Protein AF-A0A965D5G9-F1 (afdb_monomer)

Solvent-accessible surface area (backbone atoms only — not comparable to full-atom values): 9784 Å² total; per-residue (Å²): 76,43,36,31,37,54,48,82,39,65,99,68,51,96,56,38,72,61,47,42,52,54,51,50,56,49,49,26,64,76,68,72,44,82,64,43,85,43,62,22,24,73,92,72,69,34,53,23,34,36,40,78,46,86,63,66,80,60,47,55,61,56,56,45,38,76,68,44,46,75,42,67,67,72,69,74,48,51,62,58,55,38,66,76,48,56,78,56,70,84,50,66,64,40,57,40,71,64,44,47,49,45,53,53,51,51,50,52,29,59,76,68,73,42,86,68,72,36,42,27,40,30,34,36,39,60,42,39,86,84,52,88,78,71,77,79,90,57,79,88,53,77,46,75,53,69,80,73,57,68,38,45,42,66,58,46,43,84,48,67,35,38,38,40,87,92,42,80,82

Mean predicted aligned error: 4.51 Å

Secondary structure (DSSP, 8-state):
-EEEEE-TTTTT-SSHHHHHHHHHHHHHHHHTS--EEEE--TTT--EEEEEE---GGGHHHHHHHHTTPPB-S-TTHHHHHHHHHGGGGGS-EEE-HHHHHHHHHHHHHHHTTS--S-EEEEEEEEE-TT---PPP--TTS-EEPPPPPGGGTTS-EEEEEEEETTEE-

pLDDT: mean 91.1, std 8.09, range [56.81, 98.0]

Structure (mmCIF, N/CA/C/O backbone):
data_AF-A0A965D5G9-F1
#
_entry.id   AF-A0A965D5G9-F1
#
loop_
_atom_site.group_PDB
_atom_site.id
_atom_site.type_symbol
_atom_site.label_atom_id
_atom_site.label_alt_id
_atom_site.label_comp_id
_atom_site.label_asym_id
_atom_site.label_entity_id
_atom_site.label_seq_id
_atom_site.pdbx_PDB_ins_code
_atom_site.Cartn_x
_atom_site.Cartn_y
_atom_site.Cartn_z
_atom_site.occupancy
_atom_site.B_iso_or_equiv
_atom_site.auth_seq_id
_atom_site.auth_comp_id
_atom_site.auth_asym_id
_atom_site.auth_atom_id
_atom_site.pdbx_PDB_model_num
ATOM 1 N N . MET A 1 1 ? 7.279 -2.728 4.344 1.00 92.12 1 MET A N 1
ATOM 2 C CA . MET A 1 1 ? 6.124 -2.690 3.422 1.00 92.12 1 MET A CA 1
ATOM 3 C C . MET A 1 1 ? 6.641 -2.574 2.008 1.00 92.12 1 MET A C 1
ATOM 5 O O . MET A 1 1 ? 7.693 -1.966 1.819 1.00 92.12 1 MET A O 1
ATOM 9 N N . ARG A 1 2 ? 5.911 -3.151 1.060 1.00 95.50 2 ARG A N 1
ATOM 10 C CA . ARG A 1 2 ? 6.293 -3.255 -0.347 1.00 95.50 2 ARG A CA 1
ATOM 11 C C . ARG A 1 2 ? 5.395 -2.378 -1.206 1.00 95.50 2 ARG A C 1
ATOM 13 O O . ARG A 1 2 ? 4.168 -2.423 -1.088 1.00 95.50 2 ARG A O 1
ATOM 20 N N . ILE A 1 3 ? 6.025 -1.589 -2.064 1.00 97.00 3 ILE A N 1
ATOM 21 C CA . ILE A 1 3 ? 5.368 -0.759 -3.070 1.00 97.00 3 ILE A CA 1
ATOM 22 C C . ILE A 1 3 ? 5.996 -1.114 -4.405 1.00 97.00 3 ILE A C 1
ATOM 24 O O . ILE A 1 3 ? 7.214 -1.107 -4.532 1.00 97.00 3 ILE A O 1
ATOM 28 N N . TYR A 1 4 ? 5.169 -1.391 -5.395 1.00 97.56 4 TYR A N 1
ATOM 29 C CA . TYR A 1 4 ? 5.590 -1.759 -6.734 1.00 97.56 4 TYR A CA 1
ATOM 30 C C . TYR A 1 4 ? 5.211 -0.610 -7.655 1.00 97.56 4 TYR A C 1
ATOM 32 O O . TYR A 1 4 ? 4.026 -0.350 -7.862 1.00 97.56 4 TYR A O 1
ATOM 40 N N . LEU A 1 5 ? 6.203 0.117 -8.160 1.00 97.56 5 LEU A N 1
ATOM 41 C CA . LEU A 1 5 ? 6.000 1.150 -9.169 1.00 97.56 5 LEU A CA 1
ATOM 42 C C . LEU A 1 5 ? 5.902 0.466 -10.529 1.00 97.56 5 LEU A C 1
ATOM 44 O O . LEU A 1 5 ? 6.830 -0.239 -10.913 1.00 97.56 5 LEU A O 1
ATOM 48 N N . ILE A 1 6 ? 4.789 0.638 -11.237 1.00 96.69 6 ILE A N 1
ATOM 49 C CA . ILE A 1 6 ? 4.602 0.018 -12.553 1.00 96.69 6 ILE A CA 1
ATOM 50 C C . ILE A 1 6 ? 5.597 0.625 -13.542 1.00 96.69 6 ILE A C 1
ATOM 52 O O . ILE A 1 6 ? 5.741 1.848 -13.600 1.00 96.69 6 ILE A O 1
ATOM 56 N N . ASP A 1 7 ? 6.265 -0.219 -14.328 1.00 96.25 7 ASP A N 1
ATOM 57 C CA . ASP A 1 7 ? 7.095 0.257 -15.427 1.00 96.25 7 ASP A CA 1
ATOM 58 C C . ASP A 1 7 ? 6.208 0.771 -16.563 1.00 96.25 7 ASP A C 1
ATOM 60 O O . ASP A 1 7 ? 5.689 0.025 -17.390 1.00 96.25 7 ASP A O 1
ATOM 64 N N . GLU A 1 8 ? 6.030 2.086 -16.609 1.00 93.62 8 GLU A N 1
ATOM 65 C CA . GLU A 1 8 ? 5.235 2.738 -17.646 1.00 93.62 8 GLU A CA 1
ATOM 66 C C . GLU A 1 8 ? 5.894 2.725 -19.028 1.00 93.62 8 GLU A C 1
ATOM 68 O O . GLU A 1 8 ? 5.288 3.217 -19.980 1.00 93.62 8 GLU A O 1
ATOM 73 N N . THR A 1 9 ? 7.130 2.242 -19.152 1.00 94.12 9 THR A N 1
ATOM 74 C CA . THR A 1 9 ? 7.825 2.138 -20.440 1.00 94.12 9 THR A CA 1
ATOM 75 C C . THR A 1 9 ? 7.609 0.796 -21.131 1.00 94.12 9 THR A C 1
ATOM 77 O O . THR A 1 9 ? 7.856 0.697 -22.333 1.00 94.12 9 THR A O 1
ATOM 80 N N . TYR A 1 10 ? 7.095 -0.196 -20.405 1.00 89.81 10 TYR A N 1
ATOM 81 C CA . TYR A 1 10 ? 6.793 -1.519 -20.936 1.00 89.81 10 TYR A CA 1
ATOM 82 C C . TYR A 1 10 ? 5.744 -1.461 -22.059 1.00 89.81 10 TYR A C 1
ATOM 84 O O . TYR A 1 10 ? 4.764 -0.720 -21.939 1.00 89.81 10 TYR A O 1
ATOM 92 N N . ASP A 1 11 ? 5.964 -2.203 -23.151 1.00 88.12 11 ASP A N 1
ATOM 93 C CA . ASP A 1 11 ? 5.134 -2.214 -24.369 1.00 88.12 11 ASP A CA 1
ATOM 94 C C . ASP A 1 11 ? 4.981 -0.837 -25.066 1.00 88.12 11 ASP A C 1
ATOM 96 O O . ASP A 1 11 ? 4.056 -0.621 -25.858 1.00 88.12 11 ASP A O 1
ATOM 100 N N . ARG A 1 12 ? 5.858 0.145 -24.783 1.00 88.62 12 ARG A N 1
ATOM 101 C CA . ARG A 1 12 ? 5.757 1.510 -25.355 1.00 88.62 12 ARG A CA 1
ATOM 102 C C . ARG A 1 12 ? 6.906 1.938 -26.263 1.00 88.62 12 ARG A C 1
ATOM 104 O O . ARG A 1 12 ? 6.757 2.950 -26.952 1.00 88.62 12 ARG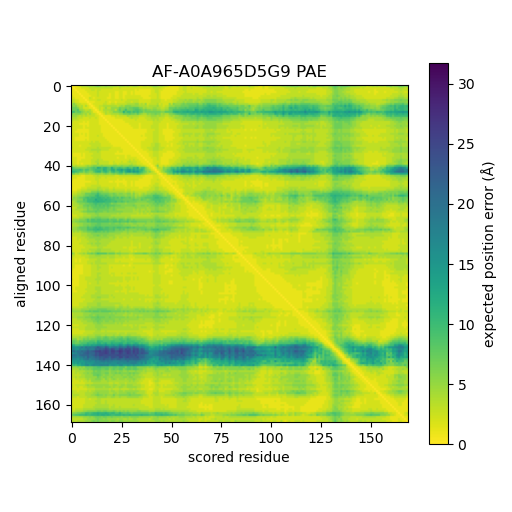 A O 1
ATOM 111 N N . TYR A 1 13 ? 8.038 1.240 -26.256 1.00 87.19 13 TYR A N 1
ATOM 112 C CA . TYR A 1 13 ? 9.259 1.672 -26.945 1.00 87.19 13 TYR A CA 1
ATOM 113 C C . TYR A 1 13 ? 9.924 0.520 -27.700 1.00 87.19 13 TYR A C 1
ATOM 115 O O . TYR A 1 13 ? 9.880 -0.613 -27.247 1.00 87.19 13 TYR A O 1
ATOM 123 N N . ASP A 1 14 ? 10.607 0.824 -28.808 1.00 84.62 14 ASP A N 1
ATOM 124 C CA . ASP A 1 14 ? 11.326 -0.191 -29.598 1.00 84.62 14 ASP A CA 1
ATOM 125 C C . ASP A 1 14 ? 12.509 -0.820 -28.829 1.00 84.62 14 ASP A C 1
ATOM 127 O O . ASP A 1 14 ? 12.809 -1.998 -29.009 1.00 84.62 14 ASP A O 1
ATOM 131 N N . ASP A 1 15 ? 13.182 -0.041 -27.968 1.00 90.62 15 ASP A N 1
ATOM 132 C CA . ASP A 1 15 ? 14.196 -0.527 -27.017 1.00 90.62 15 ASP A CA 1
ATOM 133 C C . ASP A 1 15 ? 13.661 -0.412 -25.583 1.00 90.62 15 ASP A C 1
ATOM 135 O O . ASP A 1 15 ? 13.950 0.533 -24.840 1.00 90.62 15 ASP A O 1
ATOM 139 N N . GLU A 1 16 ? 12.827 -1.381 -25.212 1.00 88.31 16 GLU A N 1
ATOM 140 C CA . GLU A 1 16 ? 12.197 -1.457 -23.892 1.00 88.31 16 GLU A CA 1
ATOM 141 C C . GLU A 1 16 ? 13.226 -1.560 -22.765 1.00 88.31 16 GLU A C 1
ATOM 143 O O . GLU A 1 16 ? 13.075 -0.928 -21.722 1.00 88.31 16 GLU A O 1
ATOM 148 N N . ALA A 1 17 ? 14.313 -2.305 -22.977 1.00 90.81 17 ALA A N 1
ATOM 149 C CA . ALA A 1 17 ? 15.332 -2.519 -21.957 1.00 90.81 17 ALA A CA 1
ATOM 150 C C . ALA A 1 17 ? 16.095 -1.226 -21.632 1.00 90.81 17 ALA A C 1
ATOM 152 O O . ALA A 1 17 ? 16.410 -0.945 -20.472 1.00 90.81 17 ALA A O 1
ATOM 153 N N . GLU A 1 18 ? 16.429 -0.413 -22.637 1.00 94.44 18 GLU A N 1
ATOM 154 C CA . GLU A 1 18 ? 17.022 0.898 -22.394 1.00 94.44 18 GLU A CA 1
ATOM 155 C C . GLU A 1 18 ? 16.021 1.882 -21.774 1.00 94.44 18 GLU A C 1
ATOM 157 O O . GLU A 1 18 ? 16.380 2.584 -20.821 1.00 94.44 18 GLU A O 1
ATOM 162 N N . ALA A 1 19 ? 14.779 1.919 -22.265 1.00 95.31 19 ALA A N 1
ATOM 163 C CA . ALA A 1 19 ? 13.737 2.793 -21.727 1.00 95.31 19 ALA A CA 1
ATOM 164 C C . ALA A 1 19 ? 13.446 2.493 -20.245 1.00 95.31 19 ALA A C 1
ATOM 166 O O . ALA A 1 19 ? 13.481 3.412 -19.420 1.00 95.31 19 ALA A O 1
ATOM 167 N N . SER A 1 20 ? 13.280 1.213 -19.906 1.00 95.88 20 SER A N 1
ATOM 168 C CA . SER A 1 20 ? 13.044 0.713 -18.550 1.00 95.88 20 SER A CA 1
ATOM 169 C C . SER A 1 20 ? 14.185 1.083 -17.602 1.00 95.88 20 SER A C 1
ATOM 171 O O . SER A 1 20 ? 13.958 1.698 -16.557 1.00 95.88 20 SER A O 1
ATOM 173 N N . ARG A 1 21 ? 15.448 0.854 -18.003 1.00 96.75 21 ARG A N 1
ATOM 174 C CA . ARG A 1 21 ? 16.623 1.249 -17.199 1.00 96.75 21 ARG A CA 1
ATOM 175 C C . ARG A 1 21 ? 16.670 2.750 -16.930 1.00 96.75 21 ARG A C 1
ATOM 177 O O . ARG A 1 21 ? 16.914 3.161 -15.798 1.00 96.75 21 ARG A O 1
ATOM 184 N N . ARG A 1 22 ? 16.422 3.584 -17.947 1.00 96.75 22 ARG A N 1
ATOM 185 C CA . ARG A 1 22 ? 16.400 5.049 -17.782 1.00 96.75 22 ARG A CA 1
ATOM 186 C C . ARG A 1 22 ? 15.263 5.490 -16.860 1.00 96.75 22 ARG A C 1
ATOM 188 O O . ARG A 1 22 ? 15.460 6.388 -16.040 1.00 96.75 22 ARG A O 1
ATOM 195 N N . TYR A 1 23 ? 14.093 4.867 -16.982 1.00 97.25 23 TYR A N 1
ATOM 196 C CA . TYR A 1 23 ? 12.941 5.139 -16.127 1.00 97.25 23 TYR A CA 1
ATOM 197 C C . TYR A 1 23 ? 13.228 4.765 -14.670 1.00 97.25 23 TYR A C 1
ATOM 199 O O . TYR A 1 23 ? 13.059 5.612 -13.791 1.00 97.25 23 TYR A O 1
ATOM 207 N N . LYS A 1 24 ? 13.769 3.567 -14.424 1.00 97.75 24 LYS A N 1
ATOM 208 C CA . LYS A 1 24 ? 14.225 3.116 -13.106 1.00 97.75 24 LYS A CA 1
ATOM 209 C C . LYS A 1 24 ? 15.237 4.079 -12.492 1.00 97.75 24 LYS A C 1
ATOM 211 O O . LYS A 1 24 ? 14.995 4.580 -11.400 1.00 97.75 24 LYS A O 1
ATOM 216 N N . SER A 1 25 ? 16.313 4.422 -13.206 1.00 97.75 25 SER A N 1
ATOM 217 C CA . SER A 1 25 ? 17.339 5.339 -12.686 1.00 97.75 25 SER A CA 1
ATOM 218 C C . SER A 1 25 ? 16.778 6.720 -12.338 1.00 97.75 25 SER A C 1
ATOM 220 O O . SER A 1 25 ? 17.210 7.340 -11.367 1.00 97.75 25 SER A O 1
ATOM 222 N N . ARG A 1 26 ? 15.789 7.212 -13.097 1.00 97.56 26 ARG A N 1
ATOM 223 C CA . ARG A 1 26 ? 15.076 8.446 -12.749 1.00 97.56 26 ARG A CA 1
ATOM 224 C C . ARG A 1 26 ? 14.266 8.281 -11.461 1.00 97.56 26 ARG A C 1
ATOM 226 O O . ARG A 1 26 ? 14.335 9.160 -10.607 1.00 97.56 26 ARG A O 1
ATOM 233 N N . LEU A 1 27 ? 13.513 7.188 -11.316 1.00 97.25 27 LEU A N 1
ATOM 234 C CA . LEU A 1 27 ? 12.746 6.910 -10.097 1.00 97.25 27 LEU A CA 1
ATOM 235 C C . LEU A 1 27 ? 13.656 6.791 -8.870 1.00 97.25 27 LEU A C 1
ATOM 237 O O . LEU A 1 27 ? 13.361 7.398 -7.846 1.00 97.25 27 LEU A O 1
ATOM 241 N N . GLU A 1 28 ? 14.774 6.074 -8.982 1.00 97.75 28 GLU A N 1
ATOM 242 C CA . GLU A 1 28 ? 15.762 5.919 -7.907 1.00 97.75 28 GLU A CA 1
ATOM 243 C C . GLU A 1 28 ? 16.342 7.271 -7.475 1.00 97.75 28 GLU A C 1
ATOM 245 O O . GLU A 1 28 ? 16.434 7.560 -6.280 1.00 97.75 28 GLU A O 1
ATOM 250 N N . ALA A 1 29 ? 16.660 8.143 -8.439 1.00 96.94 29 ALA A N 1
ATOM 251 C CA . ALA A 1 29 ? 17.118 9.501 -8.159 1.00 96.94 29 ALA A CA 1
ATOM 252 C C . ALA A 1 29 ? 16.032 10.358 -7.478 1.00 96.94 29 ALA A C 1
ATOM 254 O O . ALA A 1 29 ? 16.317 11.051 -6.502 1.00 96.94 29 ALA A O 1
ATOM 255 N N . GLU A 1 30 ? 14.783 10.303 -7.954 1.00 95.94 30 GLU A N 1
ATOM 256 C CA . GLU A 1 30 ? 13.662 11.065 -7.383 1.00 95.94 30 GLU A CA 1
ATOM 257 C C . GLU A 1 30 ? 13.259 10.589 -5.980 1.00 95.94 30 GLU A C 1
ATOM 259 O O . GLU A 1 30 ? 12.869 11.402 -5.139 1.00 95.94 30 GLU A O 1
ATOM 264 N N . LEU A 1 31 ? 13.332 9.283 -5.726 1.00 94.69 31 LEU A N 1
ATOM 265 C CA . LEU A 1 31 ? 12.943 8.656 -4.461 1.00 94.69 31 LEU A CA 1
ATOM 266 C C . LEU A 1 31 ? 14.115 8.510 -3.486 1.00 94.69 31 LEU A C 1
ATOM 268 O O . LEU A 1 31 ? 13.892 8.207 -2.316 1.00 94.69 31 LEU A O 1
ATOM 272 N N . SER A 1 32 ? 15.343 8.770 -3.949 1.00 94.94 32 SER A N 1
ATOM 273 C CA . SER A 1 32 ? 16.577 8.622 -3.171 1.00 94.94 32 SER A CA 1
ATOM 274 C C . SER A 1 32 ? 16.723 7.221 -2.565 1.00 94.94 32 SER A C 1
ATOM 276 O O . SER A 1 32 ? 17.087 7.074 -1.398 1.00 94.94 32 SER A O 1
ATOM 278 N N . MET A 1 33 ? 16.404 6.192 -3.351 1.00 95.44 33 MET A N 1
ATOM 279 C CA . MET A 1 33 ? 16.489 4.790 -2.943 1.00 95.44 33 MET A CA 1
ATOM 280 C C . MET A 1 33 ? 16.753 3.882 -4.140 1.00 95.44 33 MET A C 1
ATOM 282 O O . MET A 1 33 ? 16.370 4.215 -5.256 1.00 95.44 33 MET A O 1
ATOM 286 N N . GLU A 1 34 ? 17.363 2.728 -3.890 1.00 96.81 34 GLU A N 1
ATOM 287 C CA . GLU A 1 34 ? 17.500 1.667 -4.889 1.00 96.81 34 GLU A CA 1
ATOM 288 C C . GLU A 1 34 ? 16.172 0.929 -5.066 1.00 96.81 34 GLU A C 1
ATOM 290 O O . GLU A 1 34 ? 15.427 0.724 -4.098 1.00 96.81 34 GLU A O 1
ATOM 295 N N . LEU A 1 35 ? 15.885 0.528 -6.304 1.00 97.75 35 LEU A N 1
ATOM 296 C CA . LEU A 1 35 ? 14.685 -0.218 -6.648 1.00 97.75 35 LEU A CA 1
ATOM 297 C C . LEU A 1 35 ? 15.041 -1.582 -7.234 1.00 97.75 35 LEU A C 1
ATOM 299 O O . LEU A 1 35 ? 15.968 -1.732 -8.033 1.00 97.75 35 LEU A O 1
ATOM 303 N N . GLU A 1 36 ? 14.258 -2.591 -6.876 1.00 97.88 36 GLU A N 1
ATOM 304 C CA . GLU A 1 36 ? 14.462 -3.948 -7.371 1.00 97.88 36 GLU A CA 1
ATOM 305 C C . GLU A 1 36 ? 13.502 -4.258 -8.519 1.00 97.88 36 GLU A C 1
ATOM 307 O O . GLU A 1 36 ? 12.311 -3.982 -8.427 1.00 97.88 36 GLU A O 1
ATOM 312 N N . GLU A 1 37 ? 13.995 -4.832 -9.612 1.00 96.75 37 GLU A N 1
ATOM 313 C CA . GLU A 1 37 ? 13.125 -5.244 -10.716 1.00 96.75 37 GLU A CA 1
ATOM 314 C C . GLU A 1 37 ? 12.263 -6.440 -10.300 1.00 96.75 37 GLU A C 1
ATOM 316 O O . GLU A 1 37 ? 12.739 -7.411 -9.697 1.00 96.75 37 GLU A O 1
ATOM 321 N N . ARG A 1 38 ? 10.969 -6.342 -10.601 1.00 96.31 38 ARG A N 1
ATOM 322 C CA . ARG A 1 38 ? 9.944 -7.324 -10.261 1.00 96.31 38 ARG A CA 1
ATOM 323 C C . ARG A 1 38 ? 8.914 -7.457 -11.360 1.00 96.31 38 ARG A C 1
ATOM 325 O O . ARG A 1 38 ? 8.669 -6.525 -12.118 1.00 96.31 38 ARG A O 1
ATOM 332 N N . ASN A 1 39 ? 8.258 -8.606 -11.389 1.00 94.44 39 ASN A N 1
ATOM 333 C CA . ASN A 1 39 ? 7.086 -8.838 -12.213 1.00 94.44 39 ASN A CA 1
ATOM 334 C C . ASN A 1 39 ? 5.927 -9.221 -11.296 1.00 94.44 39 ASN A C 1
ATOM 336 O O . ASN A 1 39 ? 6.028 -10.186 -10.543 1.00 94.44 39 ASN A O 1
ATOM 340 N N . ILE A 1 40 ? 4.855 -8.435 -11.345 1.00 93.94 40 ILE A N 1
ATOM 341 C CA . ILE A 1 40 ? 3.667 -8.622 -10.506 1.00 93.94 40 ILE A CA 1
ATOM 342 C C . ILE A 1 40 ? 2.426 -9.003 -11.323 1.00 93.94 40 ILE A C 1
ATOM 344 O O . ILE A 1 40 ? 1.302 -8.824 -10.860 1.00 93.94 40 ILE A O 1
ATOM 348 N N . GLY A 1 41 ? 2.607 -9.436 -12.572 1.00 90.69 41 GLY A N 1
ATOM 349 C CA . GLY A 1 41 ? 1.521 -9.770 -13.487 1.00 90.69 41 GLY A CA 1
ATOM 350 C C . GLY A 1 41 ? 1.496 -11.252 -13.823 1.00 90.69 41 GLY A C 1
ATOM 351 O O . GLY A 1 41 ? 2.163 -11.682 -14.761 1.00 90.69 41 GLY A O 1
ATOM 352 N N . ALA A 1 42 ? 0.673 -12.024 -13.115 1.00 79.75 42 ALA A N 1
ATOM 353 C CA . ALA A 1 42 ? 0.466 -13.438 -13.392 1.00 79.75 42 ALA A CA 1
ATOM 354 C C . ALA A 1 42 ? -0.102 -13.626 -14.811 1.00 79.75 42 ALA A C 1
ATOM 356 O O . ALA A 1 42 ? -1.258 -13.312 -15.096 1.00 79.75 42 ALA A O 1
ATOM 357 N N . GLY A 1 43 ? 0.733 -14.135 -15.717 1.00 75.25 43 GLY A N 1
ATOM 358 C CA . GLY A 1 43 ? 0.352 -14.541 -17.071 1.00 75.25 43 GLY A CA 1
ATOM 359 C C . GLY A 1 43 ? 0.311 -13.442 -18.138 1.00 75.25 43 GLY A C 1
ATOM 360 O O . GLY A 1 43 ? 0.235 -13.791 -19.313 1.00 75.25 43 GLY A O 1
ATOM 361 N N . ALA A 1 44 ? 0.375 -12.159 -17.773 1.00 78.25 44 ALA A N 1
ATOM 362 C CA . ALA A 1 44 ? 0.394 -11.047 -18.734 1.00 78.25 44 ALA A CA 1
ATOM 363 C C . ALA A 1 44 ? 1.662 -10.184 -18.672 1.00 78.25 44 ALA A C 1
ATOM 365 O O . ALA A 1 44 ? 1.725 -9.225 -19.425 1.00 78.25 44 ALA A O 1
ATOM 366 N N . ASP A 1 45 ? 2.619 -10.534 -17.802 1.00 87.44 45 ASP A N 1
ATOM 367 C CA . ASP A 1 45 ? 3.798 -9.745 -17.435 1.00 87.44 45 ASP A CA 1
ATOM 368 C C . ASP A 1 45 ? 3.460 -8.293 -17.067 1.00 87.44 45 ASP A C 1
ATOM 370 O O . ASP A 1 45 ? 3.018 -7.473 -17.864 1.00 87.44 45 ASP A O 1
ATOM 374 N N . LEU A 1 46 ? 3.697 -7.935 -15.808 1.00 92.06 46 LEU A N 1
ATOM 375 C CA . LEU A 1 46 ? 3.604 -6.547 -15.371 1.00 92.06 46 LEU A CA 1
ATOM 376 C C . LEU A 1 46 ? 4.925 -6.149 -14.719 1.00 92.06 46 LEU A C 1
ATOM 378 O O . LEU A 1 46 ? 5.058 -6.251 -13.491 1.00 92.06 46 LEU A O 1
ATOM 382 N N . PRO A 1 47 ? 5.918 -5.733 -15.532 1.00 94.94 47 PRO A N 1
ATOM 383 C CA . PRO A 1 47 ? 7.187 -5.244 -15.028 1.00 94.94 47 PRO A CA 1
ATOM 384 C C . PRO A 1 47 ? 6.981 -4.060 -14.090 1.00 94.94 47 PRO A C 1
ATOM 386 O O . PRO A 1 47 ? 6.150 -3.172 -14.301 1.00 94.94 47 PRO A O 1
ATOM 389 N N . SER A 1 48 ? 7.727 -4.081 -12.999 1.00 97.12 48 SER A N 1
ATOM 390 C CA . SER A 1 48 ? 7.601 -3.130 -11.911 1.00 97.12 48 SER A CA 1
ATOM 391 C C . SER A 1 48 ? 8.917 -2.990 -11.158 1.00 97.12 48 SER A C 1
ATOM 393 O O . SER A 1 48 ? 9.813 -3.832 -11.241 1.00 97.12 48 SER A O 1
ATOM 395 N N . PHE A 1 49 ? 9.014 -1.916 -10.389 1.00 98.00 49 PHE A N 1
ATOM 396 C CA . PHE A 1 49 ? 10.148 -1.615 -9.536 1.00 98.00 49 PHE A CA 1
ATOM 397 C C . PHE A 1 49 ? 9.696 -1.643 -8.080 1.00 98.00 49 PHE A C 1
ATOM 399 O O . PHE A 1 49 ? 8.860 -0.842 -7.659 1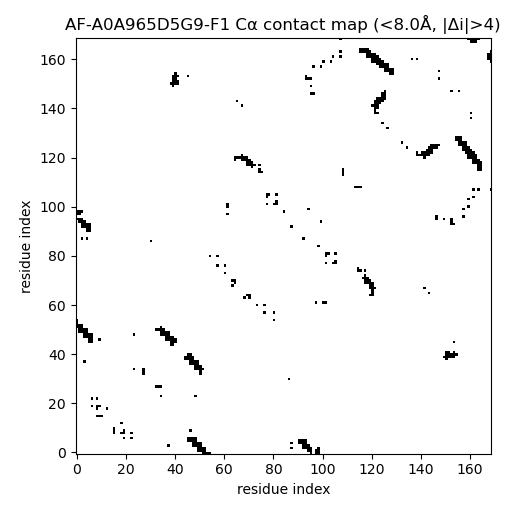.00 98.00 49 PHE A O 1
ATOM 406 N N . LEU A 1 50 ? 10.230 -2.583 -7.310 1.00 97.94 50 LEU A N 1
ATOM 407 C CA . LEU A 1 50 ? 9.948 -2.745 -5.896 1.00 97.94 50 LEU A CA 1
ATOM 408 C C . LEU A 1 50 ? 10.734 -1.720 -5.075 1.00 97.94 50 LEU A C 1
ATOM 410 O O . LEU A 1 50 ? 11.964 -1.725 -5.044 1.00 97.94 50 LEU A O 1
ATOM 414 N N . ALA A 1 51 ? 9.989 -0.897 -4.346 1.00 97.31 51 ALA A N 1
ATOM 415 C CA . ALA A 1 51 ? 10.461 -0.083 -3.244 1.00 97.31 51 ALA A CA 1
ATOM 416 C C . ALA A 1 51 ? 10.115 -0.763 -1.911 1.00 97.31 51 ALA A C 1
ATOM 418 O O . ALA A 1 51 ? 8.947 -0.862 -1.517 1.00 97.31 51 ALA A O 1
ATOM 419 N N . GLN A 1 52 ? 11.146 -1.202 -1.188 1.00 95.56 52 GLN A N 1
ATOM 420 C CA . GLN A 1 52 ? 11.012 -1.758 0.155 1.00 95.56 52 GLN A CA 1
ATOM 421 C C . GLN A 1 52 ? 11.172 -0.646 1.197 1.00 95.56 52 GLN A C 1
ATOM 423 O O . GLN A 1 52 ? 12.258 -0.098 1.373 1.00 95.56 52 GLN A O 1
ATOM 428 N N . ILE A 1 53 ? 10.100 -0.331 1.928 1.00 92.19 53 ILE A N 1
ATOM 429 C CA . ILE A 1 53 ? 10.140 0.675 2.999 1.00 92.19 53 ILE A CA 1
ATOM 430 C C . ILE A 1 53 ? 10.175 -0.003 4.363 1.00 92.19 53 ILE A C 1
ATOM 432 O O . ILE A 1 53 ? 9.236 -0.716 4.746 1.00 92.19 53 ILE A O 1
ATOM 436 N N . ASP A 1 54 ? 11.228 0.290 5.123 1.00 89.31 54 ASP A N 1
ATOM 437 C CA . ASP A 1 54 ? 11.318 -0.062 6.534 1.00 89.31 54 ASP A CA 1
ATOM 438 C C . ASP A 1 54 ? 10.535 0.942 7.400 1.00 89.31 54 ASP A C 1
ATOM 440 O O . ASP A 1 54 ? 10.819 2.146 7.474 1.00 89.31 54 ASP A O 1
ATOM 444 N N . VAL A 1 55 ? 9.498 0.430 8.056 1.00 84.06 55 VAL A N 1
ATOM 445 C CA . VAL A 1 55 ? 8.653 1.189 8.987 1.00 84.06 55 VAL A CA 1
ATOM 446 C C . VAL A 1 55 ? 9.054 0.956 10.448 1.00 84.06 55 VAL A C 1
ATOM 448 O O . VAL A 1 55 ? 8.500 1.600 11.341 1.00 84.06 55 VAL A O 1
ATOM 451 N N . GLY A 1 56 ? 10.050 0.100 10.698 1.00 86.25 56 GLY A N 1
ATOM 452 C CA . GLY A 1 56 ? 10.600 -0.190 12.013 1.00 86.25 56 GLY A CA 1
ATOM 453 C C . GLY A 1 56 ? 9.536 -0.677 13.007 1.00 86.25 56 GLY A C 1
ATOM 454 O O . GLY A 1 56 ? 8.605 -1.392 12.627 1.00 86.25 56 GLY A O 1
ATOM 455 N N . PRO A 1 57 ? 9.613 -0.252 14.283 1.00 82.75 57 PRO A N 1
ATOM 456 C CA . PRO A 1 57 ? 8.659 -0.649 15.322 1.00 82.75 57 PRO A CA 1
ATOM 457 C C . PRO A 1 57 ? 7.202 -0.268 15.031 1.00 82.75 57 PRO A C 1
ATOM 459 O O . PRO A 1 57 ? 6.289 -0.862 15.601 1.00 82.75 57 PRO A O 1
ATOM 462 N N . LEU A 1 58 ? 6.962 0.698 14.135 1.00 81.69 58 LEU A N 1
ATOM 463 C CA . LEU A 1 58 ? 5.608 1.130 13.779 1.00 81.69 58 LEU A CA 1
ATOM 464 C C . LEU A 1 58 ? 4.811 0.029 13.058 1.00 81.69 58 LEU A C 1
ATOM 466 O O . LEU A 1 58 ? 3.584 0.093 13.038 1.00 81.69 58 LEU A O 1
ATOM 470 N N . LEU A 1 59 ? 5.479 -1.012 12.536 1.00 82.25 59 LEU A N 1
ATOM 471 C CA . LEU A 1 59 ? 4.810 -2.181 11.957 1.00 82.25 59 LEU A CA 1
ATOM 472 C C . LEU A 1 59 ? 3.897 -2.890 12.965 1.00 82.25 59 LEU A C 1
ATOM 474 O O . LEU A 1 59 ? 2.878 -3.447 12.569 1.00 82.25 59 LEU A O 1
ATOM 478 N N . ALA A 1 60 ? 4.221 -2.835 14.262 1.00 85.69 60 ALA A N 1
ATOM 479 C CA . ALA A 1 60 ? 3.428 -3.480 15.304 1.00 85.69 60 ALA A CA 1
ATOM 480 C C . ALA A 1 60 ? 1.970 -2.991 15.315 1.00 85.69 60 ALA A C 1
ATOM 482 O O . ALA A 1 60 ? 1.060 -3.789 15.524 1.00 85.69 60 ALA A O 1
ATOM 483 N N . VAL A 1 61 ? 1.736 -1.705 15.025 1.00 86.00 61 VAL A N 1
ATOM 484 C CA . VAL A 1 61 ? 0.381 -1.136 14.955 1.00 86.00 61 VAL A CA 1
ATOM 485 C C . VAL A 1 61 ? -0.399 -1.725 13.774 1.00 86.00 61 VAL A C 1
ATOM 487 O O . VAL A 1 61 ? -1.590 -2.004 13.900 1.00 86.00 61 VAL A O 1
ATOM 490 N N . VAL A 1 62 ? 0.277 -2.001 12.654 1.00 88.50 62 VAL A N 1
ATOM 491 C CA . VAL A 1 62 ? -0.334 -2.675 11.500 1.00 88.50 62 VAL A CA 1
ATOM 492 C C . VAL A 1 62 ? -0.639 -4.138 11.817 1.00 88.50 62 VAL A C 1
ATOM 494 O O . VAL A 1 62 ? -1.714 -4.624 11.485 1.00 88.50 62 VAL A O 1
ATOM 497 N N . THR A 1 63 ? 0.253 -4.838 12.520 1.00 88.44 63 THR A N 1
ATOM 498 C CA . THR A 1 63 ? -0.018 -6.211 12.967 1.00 88.44 63 THR A CA 1
ATOM 499 C C . THR A 1 63 ? -1.247 -6.271 13.875 1.00 88.44 63 THR A C 1
ATOM 501 O O . THR A 1 63 ? -2.116 -7.110 13.657 1.00 88.44 63 THR A O 1
ATOM 504 N N . LEU A 1 64 ? -1.364 -5.357 14.847 1.00 90.69 64 LEU A N 1
ATOM 505 C CA . LEU A 1 64 ? -2.539 -5.262 15.726 1.00 90.69 64 LEU A CA 1
ATOM 506 C C . LEU A 1 64 ? -3.830 -4.990 14.943 1.00 90.69 64 LEU A C 1
ATOM 508 O O . LEU A 1 64 ? -4.878 -5.538 15.277 1.00 90.69 64 LEU A O 1
ATOM 512 N N . PHE A 1 65 ? -3.756 -4.192 13.876 1.00 93.44 65 PHE A N 1
ATOM 513 C CA . PHE A 1 65 ? -4.902 -3.908 13.014 1.00 93.44 65 PHE A CA 1
ATOM 514 C C . PHE A 1 65 ? -5.473 -5.183 12.388 1.00 93.44 65 PHE A C 1
ATOM 516 O O . PHE A 1 65 ? -6.682 -5.398 12.428 1.00 93.44 65 PHE A O 1
ATOM 523 N N . PHE A 1 66 ? -4.612 -6.087 11.914 1.00 94.12 66 PHE A N 1
ATOM 524 C CA . PHE A 1 66 ? -5.036 -7.372 11.352 1.00 94.12 66 PHE A CA 1
ATOM 525 C C . PHE A 1 66 ? -5.496 -8.410 12.386 1.00 94.12 66 PHE A C 1
ATOM 527 O O . PHE A 1 66 ? -6.031 -9.443 11.995 1.00 94.12 66 PHE A O 1
ATOM 534 N N . LEU A 1 67 ? -5.371 -8.143 13.690 1.00 92.88 67 LEU A N 1
ATOM 535 C CA . LEU A 1 67 ? -5.983 -8.977 14.734 1.00 92.88 67 LEU A CA 1
ATOM 536 C C . LEU A 1 67 ? -7.462 -8.641 14.981 1.00 92.88 67 LEU A C 1
ATOM 538 O O . LEU A 1 67 ? -8.116 -9.326 15.763 1.00 92.88 67 LEU A O 1
ATOM 542 N N . GLY A 1 68 ? -7.989 -7.572 14.370 1.00 89.81 68 GLY A N 1
ATOM 543 C CA . GLY A 1 68 ? -9.373 -7.127 14.576 1.00 89.81 68 GLY A CA 1
ATOM 544 C C . GLY A 1 68 ? -9.650 -6.527 15.951 1.00 89.81 68 GLY A C 1
ATOM 545 O O . GLY A 1 68 ? -10.800 -6.247 16.293 1.00 89.81 68 GLY A O 1
ATOM 546 N N . THR A 1 69 ? -8.610 -6.326 16.760 1.00 89.75 69 THR A N 1
ATOM 547 C CA . THR A 1 69 ? -8.724 -5.677 18.064 1.00 89.75 69 THR A CA 1
ATOM 548 C C . THR A 1 69 ? -8.901 -4.170 17.887 1.00 89.75 69 THR A C 1
ATOM 550 O O . THR A 1 69 ? -8.218 -3.589 17.039 1.00 89.75 69 THR A O 1
ATOM 553 N N . PRO A 1 70 ? -9.751 -3.506 18.691 1.00 92.19 70 PRO A N 1
ATOM 554 C CA . PRO A 1 70 ? -9.827 -2.052 18.687 1.00 92.19 70 PRO A CA 1
ATOM 555 C C . PRO A 1 70 ? -8.477 -1.412 18.995 1.00 92.19 70 PRO A C 1
ATOM 557 O O . PRO A 1 70 ? -7.895 -1.644 20.052 1.00 92.19 70 PRO A O 1
ATOM 560 N N . ILE A 1 71 ? -8.004 -0.577 18.074 1.00 93.62 71 ILE A N 1
ATOM 561 C CA . ILE A 1 71 ? -6.836 0.275 18.266 1.00 93.62 71 ILE A CA 1
ATOM 562 C C . ILE A 1 71 ? -7.345 1.614 18.774 1.00 93.62 71 ILE A C 1
ATOM 564 O O . ILE A 1 71 ? -8.099 2.291 18.083 1.00 93.62 71 ILE A O 1
ATOM 568 N N . ASN A 1 72 ? -6.957 1.982 19.986 1.00 93.19 72 ASN A N 1
ATOM 569 C CA . ASN A 1 72 ? -7.297 3.245 20.649 1.00 93.19 72 ASN A CA 1
ATOM 570 C C . ASN A 1 72 ? -6.049 4.033 21.093 1.00 93.19 72 ASN A C 1
ATOM 572 O O . ASN A 1 72 ? -6.159 5.158 21.572 1.00 93.19 72 ASN A O 1
ATOM 576 N N . GLU A 1 73 ? -4.863 3.461 20.897 1.00 90.19 73 GLU A N 1
ATOM 577 C CA . GLU A 1 73 ? -3.569 4.057 21.214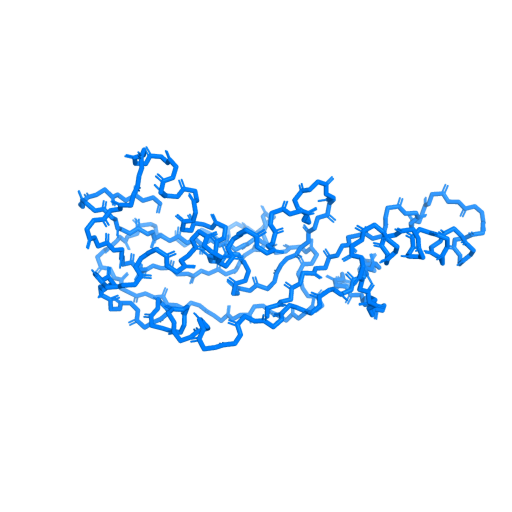 1.00 90.19 73 GLU A CA 1
ATOM 578 C C . GLU A 1 73 ? -2.704 4.150 19.954 1.00 90.19 73 GLU A C 1
ATOM 580 O O . GLU A 1 73 ? -2.879 3.386 19.004 1.00 90.19 73 GLU A O 1
ATOM 585 N N . ASN A 1 74 ? -1.745 5.081 19.950 1.00 90.56 74 ASN A N 1
ATOM 586 C CA . ASN A 1 74 ? -0.778 5.270 18.861 1.00 90.56 74 ASN A CA 1
ATOM 587 C C . ASN A 1 74 ? -1.419 5.494 17.476 1.00 90.56 74 ASN A C 1
ATOM 589 O O . ASN A 1 74 ? -0.810 5.194 16.449 1.00 90.56 74 ASN A O 1
ATOM 593 N N . LEU A 1 75 ? -2.643 6.033 17.413 1.00 93.50 75 LEU A N 1
ATOM 594 C CA . LEU A 1 75 ? -3.309 6.339 16.140 1.00 93.50 75 LEU A CA 1
ATOM 595 C C . LEU A 1 75 ? -2.546 7.404 15.331 1.00 93.50 75 LEU A C 1
ATOM 597 O O . LEU A 1 75 ? -2.583 7.402 14.104 1.00 93.50 75 LEU A O 1
ATOM 601 N N . ASP A 1 76 ? -1.763 8.249 16.000 1.00 93.12 76 ASP A N 1
ATOM 602 C CA . ASP A 1 76 ? -0.844 9.210 15.387 1.00 93.12 76 ASP A CA 1
ATOM 603 C C . ASP A 1 76 ? 0.366 8.553 14.688 1.00 93.12 76 ASP A C 1
ATOM 605 O O . ASP A 1 76 ? 1.083 9.223 13.938 1.00 93.12 76 ASP A O 1
ATOM 609 N N . ALA A 1 77 ? 0.606 7.251 14.891 1.00 92.38 77 ALA A N 1
ATOM 610 C CA . ALA A 1 77 ? 1.616 6.500 14.151 1.00 92.38 77 ALA A CA 1
ATOM 611 C C . ALA A 1 77 ? 1.248 6.354 12.669 1.00 92.38 77 ALA A C 1
ATOM 613 O O . ALA A 1 77 ? 2.130 6.445 11.816 1.00 92.38 77 ALA A O 1
ATOM 614 N N . TRP A 1 78 ? -0.034 6.179 12.337 1.00 93.88 78 TRP A N 1
ATOM 615 C CA . TRP A 1 78 ? -0.462 5.916 10.960 1.00 93.88 78 TRP A CA 1
ATOM 616 C C . TRP A 1 78 ? -0.138 7.065 9.998 1.00 93.88 78 TRP A C 1
ATOM 618 O O . TRP A 1 78 ? 0.518 6.792 8.990 1.00 93.88 78 TRP A O 1
ATOM 628 N N . PRO A 1 79 ? -0.437 8.348 10.303 1.00 93.94 79 PRO A N 1
ATOM 629 C CA . PRO A 1 79 ? -0.043 9.456 9.435 1.00 93.94 79 PRO A CA 1
ATOM 630 C C . PRO A 1 79 ? 1.477 9.594 9.305 1.00 93.94 79 PRO A C 1
ATOM 632 O O . PRO A 1 79 ? 1.978 9.985 8.250 1.00 93.94 79 PRO A O 1
ATOM 635 N N . LYS A 1 80 ? 2.245 9.241 10.349 1.00 93.12 80 LYS A N 1
ATOM 636 C CA . LYS A 1 80 ? 3.716 9.231 10.284 1.00 93.12 80 LYS A CA 1
ATOM 637 C C . LYS A 1 80 ? 4.209 8.175 9.297 1.00 93.12 80 LYS A C 1
ATOM 639 O O . LYS A 1 80 ? 5.076 8.484 8.480 1.00 93.12 80 LYS A O 1
ATOM 644 N N . ILE A 1 81 ? 3.643 6.966 9.321 1.00 92.69 81 ILE A N 1
ATOM 645 C CA . ILE A 1 81 ? 3.971 5.921 8.343 1.00 92.69 81 ILE A CA 1
ATOM 646 C C . ILE A 1 81 ? 3.539 6.363 6.938 1.00 92.69 81 ILE A C 1
ATOM 648 O O . ILE A 1 81 ? 4.347 6.315 6.010 1.00 92.69 81 ILE A O 1
ATOM 652 N N . PHE A 1 82 ? 2.313 6.873 6.794 1.00 94.62 82 PHE A N 1
ATOM 653 C CA . PHE A 1 82 ? 1.789 7.370 5.522 1.00 94.62 82 PHE A CA 1
ATOM 654 C C . PHE A 1 82 ? 2.668 8.478 4.932 1.00 94.62 82 PHE A C 1
ATOM 656 O O . PHE A 1 82 ? 2.914 8.502 3.730 1.00 94.62 82 PHE A O 1
ATOM 663 N N . SER A 1 83 ? 3.240 9.355 5.761 1.00 92.75 83 SER A N 1
ATOM 664 C CA . SER A 1 83 ? 4.129 10.421 5.288 1.00 92.75 83 SER A CA 1
ATOM 665 C C . SER A 1 83 ? 5.400 9.917 4.587 1.00 92.75 83 SER A C 1
ATOM 667 O O . SER A 1 83 ? 5.906 10.615 3.709 1.00 92.75 83 SER A O 1
ATOM 669 N N . LYS A 1 84 ? 5.881 8.706 4.919 1.00 89.69 84 LYS A N 1
ATOM 670 C CA . LYS A 1 84 ? 7.004 8.039 4.230 1.00 89.69 84 LYS A CA 1
ATOM 671 C C . LYS A 1 84 ? 6.599 7.449 2.876 1.00 89.69 84 LYS A C 1
ATOM 673 O O . LYS A 1 84 ? 7.441 7.256 2.009 1.00 89.69 84 LYS A O 1
ATOM 678 N N . PHE A 1 85 ? 5.314 7.157 2.717 1.00 89.81 85 PHE A N 1
ATOM 679 C CA . PHE A 1 85 ? 4.723 6.476 1.570 1.00 89.81 85 PHE A CA 1
ATOM 680 C C . PHE A 1 85 ? 4.066 7.446 0.565 1.00 89.81 85 PHE A C 1
ATOM 682 O O . PHE A 1 85 ? 4.031 7.180 -0.631 1.00 89.81 85 PHE A O 1
ATOM 689 N N . LYS A 1 86 ? 3.570 8.608 1.004 1.00 93.19 86 LYS A N 1
ATOM 690 C CA . LYS A 1 86 ? 2.750 9.504 0.166 1.00 93.19 86 LYS A CA 1
ATOM 691 C C . LYS A 1 86 ? 3.426 9.960 -1.132 1.00 93.19 86 LYS A C 1
ATOM 693 O O . LYS A 1 86 ? 2.742 10.227 -2.112 1.00 93.19 86 LYS A O 1
ATOM 698 N N . ASN A 1 87 ? 4.759 10.037 -1.158 1.00 92.44 87 ASN A N 1
ATOM 699 C CA . ASN A 1 87 ? 5.508 10.457 -2.345 1.00 92.44 87 ASN A CA 1
ATOM 700 C C . ASN A 1 87 ? 5.450 9.428 -3.481 1.00 92.44 87 ASN A C 1
ATOM 702 O O . ASN A 1 87 ? 5.733 9.792 -4.616 1.00 92.44 87 ASN A O 1
ATOM 706 N N . PHE A 1 88 ? 5.076 8.179 -3.196 1.00 95.44 88 PHE A N 1
ATOM 707 C CA . PHE A 1 88 ? 4.899 7.132 -4.200 1.00 95.44 88 PHE A CA 1
ATOM 708 C C . PHE A 1 88 ? 3.544 7.239 -4.911 1.00 95.44 88 PHE A C 1
ATOM 710 O O . PHE A 1 88 ? 3.423 6.815 -6.054 1.00 95.44 88 PHE A O 1
ATOM 717 N N . LEU A 1 89 ? 2.544 7.876 -4.285 1.00 94.25 89 LEU A N 1
ATOM 718 C CA . LEU A 1 89 ? 1.184 8.014 -4.827 1.00 94.25 89 LEU A CA 1
ATOM 719 C C . LEU A 1 89 ? 1.088 8.864 -6.104 1.00 94.25 89 LEU A C 1
ATOM 721 O O . LEU A 1 89 ? 0.034 8.891 -6.732 1.00 94.25 89 LEU A O 1
ATOM 725 N N . LYS A 1 90 ? 2.162 9.564 -6.496 1.00 94.62 90 LYS A N 1
ATOM 726 C CA . LYS A 1 90 ? 2.229 10.286 -7.779 1.00 94.62 90 LYS A CA 1
ATOM 727 C C . LYS A 1 90 ? 2.468 9.369 -8.984 1.00 94.62 90 LYS A C 1
ATOM 729 O O . LYS A 1 90 ? 2.366 9.840 -10.112 1.00 94.62 90 LYS A O 1
ATOM 734 N N . TYR A 1 91 ? 2.810 8.104 -8.751 1.00 95.69 91 TYR A N 1
ATOM 735 C CA . TYR A 1 91 ? 3.076 7.112 -9.789 1.00 95.69 91 TYR A CA 1
ATOM 736 C C . TYR A 1 91 ? 1.965 6.058 -9.833 1.00 95.69 91 TYR A C 1
ATOM 738 O O . TYR A 1 91 ? 1.267 5.852 -8.834 1.00 95.69 91 TYR A O 1
ATOM 746 N N . PRO A 1 92 ? 1.812 5.340 -10.956 1.00 94.50 92 PRO A N 1
ATOM 747 C CA . PRO A 1 92 ? 1.020 4.121 -10.969 1.00 94.50 92 PRO A CA 1
ATOM 748 C C . PRO A 1 92 ? 1.702 3.066 -10.094 1.00 94.50 92 PRO A C 1
ATOM 750 O O . PRO A 1 92 ? 2.793 2.592 -10.406 1.00 94.50 92 PRO A O 1
ATOM 753 N N . ILE A 1 93 ? 1.056 2.705 -8.986 1.00 95.88 93 ILE A N 1
ATOM 754 C CA . ILE A 1 93 ? 1.593 1.737 -8.031 1.00 95.88 93 ILE A CA 1
ATOM 755 C C . ILE A 1 93 ? 0.652 0.552 -7.799 1.00 95.88 93 ILE A C 1
ATOM 757 O O . ILE A 1 93 ? -0.570 0.625 -7.983 1.00 95.88 93 ILE A O 1
ATOM 761 N N . ARG A 1 94 ? 1.250 -0.534 -7.323 1.00 95.75 94 ARG A N 1
ATOM 762 C CA . ARG A 1 94 ? 0.608 -1.601 -6.554 1.00 95.75 94 ARG A CA 1
ATOM 763 C C . ARG A 1 94 ? 1.288 -1.704 -5.198 1.00 95.75 94 ARG A C 1
ATOM 765 O O . ARG A 1 94 ? 2.404 -1.227 -5.007 1.00 95.75 94 ARG A O 1
ATOM 772 N N . THR A 1 95 ? 0.600 -2.280 -4.232 1.00 96.06 95 THR A N 1
ATOM 773 C CA . THR A 1 95 ? 1.061 -2.329 -2.843 1.00 96.06 95 THR A CA 1
ATOM 774 C C . THR A 1 95 ? 0.834 -3.710 -2.279 1.00 96.06 95 THR A C 1
ATOM 776 O O . THR A 1 95 ? -0.104 -4.375 -2.693 1.00 96.06 95 THR A O 1
ATOM 779 N N . ASP A 1 96 ? 1.637 -4.107 -1.297 1.00 95.00 96 ASP A N 1
ATOM 780 C CA . ASP A 1 96 ? 1.249 -5.217 -0.434 1.00 95.00 96 ASP A CA 1
ATOM 781 C C . ASP A 1 96 ? 0.093 -4.831 0.507 1.00 95.00 96 ASP A C 1
ATOM 783 O O . ASP A 1 96 ? -0.320 -3.668 0.615 1.00 95.00 96 ASP A O 1
ATOM 787 N N . ARG A 1 97 ? -0.406 -5.824 1.247 1.00 95.19 97 ARG A N 1
ATOM 788 C CA . ARG A 1 97 ? -1.483 -5.648 2.227 1.00 95.19 97 ARG A CA 1
ATOM 789 C C . ARG A 1 97 ? -1.162 -4.592 3.290 1.00 95.19 97 ARG A C 1
ATOM 791 O O . ARG A 1 97 ? -2.057 -3.877 3.737 1.00 95.19 97 ARG A O 1
ATOM 798 N N . THR A 1 98 ? 0.101 -4.499 3.702 1.00 94.19 98 THR A N 1
ATOM 799 C CA . THR A 1 98 ? 0.553 -3.569 4.747 1.00 94.19 98 THR A CA 1
ATOM 800 C C . THR A 1 98 ? 0.447 -2.126 4.262 1.00 94.19 98 THR A C 1
ATOM 802 O O . THR A 1 98 ? -0.178 -1.298 4.924 1.00 94.19 98 THR A O 1
ATOM 805 N N . ALA A 1 99 ? 1.022 -1.823 3.096 1.00 95.19 99 ALA A N 1
ATOM 806 C CA . ALA A 1 99 ? 0.937 -0.502 2.486 1.00 95.19 99 ALA A CA 1
ATOM 807 C C . ALA A 1 99 ? -0.518 -0.133 2.152 1.00 95.19 99 ALA A C 1
ATOM 809 O O . ALA A 1 99 ? -0.942 0.985 2.446 1.00 95.19 99 ALA A O 1
ATOM 810 N N . ALA A 1 100 ? -1.317 -1.082 1.656 1.00 95.88 100 ALA A N 1
ATOM 811 C CA . ALA A 1 100 ? -2.738 -0.862 1.396 1.00 95.88 100 ALA A CA 1
ATOM 812 C C . ALA A 1 100 ? -3.535 -0.500 2.664 1.00 95.88 100 ALA A C 1
ATOM 814 O O . ALA A 1 100 ? -4.344 0.426 2.63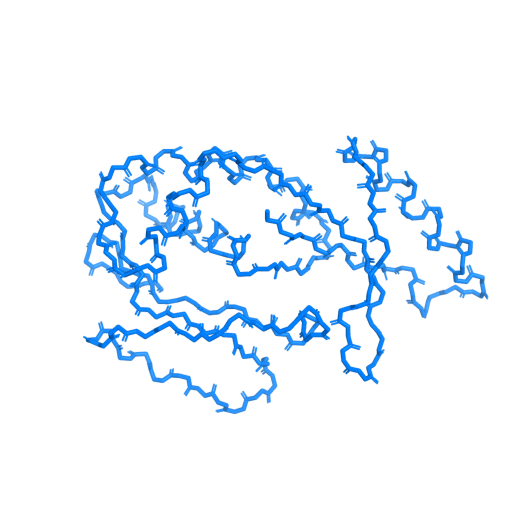4 1.00 95.88 100 ALA A O 1
ATOM 815 N N . ALA A 1 101 ? -3.270 -1.162 3.795 1.00 95.94 101 ALA A N 1
ATOM 816 C CA . ALA A 1 101 ? -3.917 -0.845 5.070 1.00 95.94 101 ALA A CA 1
ATOM 817 C C . ALA A 1 101 ? -3.582 0.572 5.558 1.00 95.94 101 ALA A C 1
ATOM 819 O O . ALA A 1 101 ? -4.452 1.276 6.068 1.00 95.94 101 ALA A O 1
ATOM 820 N N . ILE A 1 102 ? -2.335 1.015 5.369 1.00 95.75 102 ILE A N 1
ATOM 821 C CA . ILE A 1 102 ? -1.906 2.373 5.728 1.00 95.75 102 ILE A CA 1
ATOM 822 C C . ILE A 1 102 ? -2.672 3.417 4.906 1.00 95.75 102 ILE A C 1
ATOM 824 O O . ILE A 1 102 ? -3.119 4.416 5.467 1.00 95.75 102 ILE A O 1
ATOM 828 N N . ILE A 1 103 ? -2.865 3.174 3.604 1.00 95.75 103 ILE A N 1
ATOM 829 C CA . ILE A 1 103 ? -3.678 4.040 2.733 1.00 95.75 103 ILE A CA 1
ATOM 830 C C . ILE A 1 103 ? -5.136 4.050 3.198 1.00 95.75 103 ILE A C 1
ATOM 832 O O . ILE A 1 103 ? -5.721 5.121 3.346 1.00 95.75 103 ILE A O 1
ATOM 836 N N . ALA A 1 104 ? -5.713 2.873 3.455 1.00 96.75 104 ALA A N 1
ATOM 837 C CA . ALA A 1 104 ? -7.107 2.740 3.863 1.00 96.75 104 ALA A CA 1
ATOM 838 C C . ALA A 1 104 ? -7.389 3.489 5.176 1.00 96.75 104 ALA A C 1
ATOM 840 O O . ALA A 1 104 ? -8.328 4.276 5.248 1.00 96.75 104 ALA A O 1
ATOM 841 N N . ILE A 1 105 ? -6.542 3.326 6.196 1.00 96.25 105 ILE A N 1
ATOM 842 C CA . ILE A 1 105 ? -6.713 4.034 7.474 1.00 96.25 105 ILE A CA 1
ATOM 843 C C . ILE A 1 105 ? -6.493 5.536 7.321 1.00 96.25 105 ILE A C 1
ATOM 845 O O . ILE A 1 105 ? -7.257 6.322 7.880 1.00 96.25 105 ILE A O 1
ATOM 849 N N . GLN A 1 106 ? -5.486 5.952 6.549 1.00 96.38 106 GLN A N 1
ATOM 850 C CA . GLN A 1 106 ? -5.280 7.370 6.272 1.00 96.38 106 GLN A CA 1
ATOM 851 C C . GLN A 1 106 ? -6.528 7.990 5.626 1.00 96.38 106 GLN A C 1
ATOM 853 O O . GLN A 1 106 ? -6.938 9.083 6.016 1.00 96.38 106 GLN A O 1
ATOM 858 N N . ARG A 1 107 ? -7.175 7.273 4.700 1.00 96.56 107 ARG A N 1
ATOM 859 C CA . ARG A 1 107 ? -8.422 7.718 4.077 1.00 96.56 107 ARG A CA 1
ATOM 860 C C . ARG A 1 107 ? -9.564 7.850 5.088 1.00 96.56 107 ARG A C 1
ATOM 862 O O . ARG A 1 107 ? -10.261 8.859 5.066 1.00 96.56 107 ARG A O 1
ATOM 869 N N . VAL A 1 108 ? -9.713 6.894 6.007 1.00 97.44 108 VAL A N 1
ATOM 870 C CA . VAL A 1 108 ? -10.694 6.978 7.107 1.00 97.44 108 VAL A CA 1
ATOM 871 C C . VAL A 1 108 ? -10.459 8.226 7.965 1.00 97.44 108 VAL A C 1
ATOM 873 O O . VAL A 1 108 ? -11.406 8.934 8.301 1.00 97.44 108 VAL A O 1
ATOM 876 N N . PHE A 1 109 ? -9.204 8.544 8.294 1.00 96.94 109 PHE A N 1
ATOM 877 C CA . PHE A 1 109 ? -8.876 9.737 9.087 1.00 96.94 109 PHE A CA 1
ATOM 878 C C . PHE A 1 109 ? -9.234 11.032 8.357 1.00 96.94 109 PHE A C 1
ATOM 880 O O . PHE A 1 109 ? -9.736 11.975 8.966 1.00 96.94 109 PHE A O 1
ATOM 887 N N . GLU A 1 110 ? -8.998 11.082 7.047 1.00 96.12 110 GLU A N 1
ATOM 888 C CA . GLU A 1 110 ? -9.377 12.222 6.212 1.00 96.12 110 GLU A CA 1
ATOM 889 C C . GLU A 1 110 ? -10.896 12.400 6.136 1.00 96.12 110 GLU A C 1
ATOM 891 O O . GLU A 1 110 ? -11.377 13.525 6.263 1.00 96.12 110 GLU A O 1
ATOM 896 N N . GLU A 1 111 ? -11.655 11.313 5.984 1.00 96.75 111 GLU A N 1
ATOM 897 C CA . GLU A 1 111 ? -13.123 11.359 5.935 1.00 96.75 111 GLU A CA 1
ATOM 898 C C . GLU A 1 111 ? -13.752 11.771 7.268 1.00 96.75 111 GLU A C 1
ATOM 900 O O . GLU A 1 111 ? -14.758 12.479 7.285 1.00 96.75 111 GLU A O 1
ATOM 905 N N . LEU A 1 112 ? -13.128 11.400 8.387 1.00 96.81 112 LEU A N 1
ATOM 906 C CA . LEU A 1 112 ? -13.523 11.854 9.721 1.00 96.81 112 LEU A CA 1
ATOM 907 C C . LEU A 1 112 ? -13.040 13.276 10.054 1.00 96.81 112 LEU A C 1
ATOM 909 O O . LEU A 1 112 ? -13.455 13.842 11.066 1.00 96.81 112 LEU A O 1
ATOM 913 N N . GLY A 1 113 ? -12.162 13.863 9.235 1.00 96.38 113 GLY A N 1
ATOM 914 C CA . GLY A 1 113 ? -11.561 15.173 9.489 1.00 96.38 113 GLY A CA 1
ATOM 915 C C . GLY A 1 113 ? -10.533 15.186 10.630 1.00 96.38 113 GLY A C 1
ATOM 916 O O . GLY A 1 113 ? -10.258 16.248 11.190 1.00 96.38 113 GLY A O 1
ATOM 917 N N . GLY A 1 114 ? -9.965 14.033 10.998 1.00 95.44 114 GLY A N 1
ATOM 918 C CA . GLY A 1 114 ? -8.992 13.918 12.082 1.00 95.44 114 GLY A CA 1
ATOM 919 C C . GLY A 1 114 ? -8.767 12.488 12.575 1.00 95.44 114 GLY A C 1
ATOM 920 O O . GLY A 1 114 ? -9.255 11.517 12.004 1.00 95.44 114 GLY A O 1
ATOM 921 N N . LEU A 1 115 ? -8.005 12.363 13.665 1.00 96.44 115 LEU A N 1
ATOM 922 C CA . LEU A 1 115 ? -7.787 11.074 14.321 1.00 96.44 115 LEU A CA 1
ATOM 923 C C . LEU A 1 115 ? -9.062 10.652 15.079 1.00 96.44 115 LEU A C 1
ATOM 925 O O . LEU A 1 115 ? -9.513 11.411 15.943 1.00 96.44 115 LEU A O 1
ATOM 929 N N . PRO A 1 116 ? -9.630 9.461 14.814 1.00 96.06 116 PRO A N 1
ATOM 930 C CA . PRO A 1 116 ? -10.699 8.907 15.636 1.00 96.06 116 PRO A CA 1
ATOM 931 C C . PRO A 1 116 ? -10.176 8.522 17.025 1.00 96.06 116 PRO A C 1
ATOM 933 O O . PRO A 1 116 ? -8.973 8.438 17.260 1.00 96.06 116 PRO A O 1
ATOM 936 N N . ARG A 1 117 ? -11.083 8.223 17.955 1.00 95.69 117 ARG A N 1
ATOM 937 C CA . ARG A 1 117 ? -10.767 7.630 19.264 1.00 95.69 117 ARG A CA 1
ATOM 938 C C . ARG A 1 117 ? -10.436 6.150 19.159 1.00 95.69 117 ARG A C 1
ATOM 940 O O . ARG A 1 117 ? -9.728 5.621 20.010 1.00 95.69 117 ARG A O 1
ATOM 947 N N . SER A 1 118 ? -10.994 5.466 18.161 1.00 95.31 118 SER A N 1
ATOM 948 C CA . SER A 1 118 ? -10.704 4.061 17.912 1.00 95.31 118 SER A CA 1
ATOM 949 C C . SER A 1 118 ? -10.911 3.670 16.454 1.00 95.31 118 SER A C 1
ATOM 951 O O . SER A 1 118 ? -11.792 4.207 15.782 1.00 95.31 118 SER A O 1
ATOM 953 N N . VAL A 1 119 ? -10.110 2.707 15.999 1.00 96.00 119 VAL A N 1
ATOM 954 C CA . VAL A 1 119 ? -10.231 2.037 14.703 1.00 96.00 119 VAL A CA 1
ATOM 955 C C . VAL A 1 119 ? -10.251 0.529 14.920 1.00 96.00 119 VAL A C 1
ATOM 957 O O . VAL A 1 119 ? -9.456 -0.002 15.695 1.00 96.00 119 VAL A O 1
ATOM 960 N N . VAL A 1 120 ? -11.131 -0.168 14.209 1.00 95.12 120 VAL A N 1
ATOM 961 C CA . VAL A 1 120 ? -11.236 -1.630 14.216 1.00 95.12 120 VAL A CA 1
ATOM 962 C C . VAL A 1 120 ? -11.277 -2.124 12.775 1.00 95.12 120 VAL A C 1
ATOM 964 O O . VAL A 1 120 ? -12.149 -1.707 12.013 1.00 95.12 120 VAL A O 1
ATOM 967 N N . LEU A 1 121 ? -10.396 -3.054 12.406 1.00 95.62 121 LEU A N 1
ATOM 968 C CA . LEU A 1 121 ? -10.573 -3.819 11.173 1.00 95.62 121 LEU A CA 1
ATOM 969 C C . LEU A 1 121 ? -11.627 -4.902 11.401 1.00 95.62 121 LEU A C 1
ATOM 971 O O . LEU A 1 121 ? -11.488 -5.726 12.304 1.00 95.62 121 LEU A O 1
ATOM 975 N N . LYS A 1 122 ? -12.674 -4.920 10.579 1.00 94.50 122 LYS A N 1
ATOM 976 C CA . LYS A 1 122 ? -13.679 -5.990 10.591 1.00 94.50 122 LYS A CA 1
ATOM 977 C C . LYS A 1 122 ? -13.388 -7.035 9.537 1.00 94.50 122 LYS A C 1
ATOM 979 O O . LYS A 1 122 ? -13.391 -8.224 9.849 1.00 94.50 122 LYS A O 1
ATOM 984 N N . LYS A 1 123 ? -13.111 -6.595 8.310 1.00 94.19 123 LYS A N 1
ATOM 985 C CA . LYS A 1 123 ? -12.831 -7.502 7.201 1.00 94.19 123 LYS A CA 1
ATOM 986 C C . LYS A 1 123 ? -11.676 -7.025 6.348 1.00 94.19 123 LYS A C 1
ATOM 988 O O . LYS A 1 123 ? -11.536 -5.829 6.116 1.00 94.19 123 LYS A O 1
ATOM 993 N N . TYR A 1 124 ? -10.898 -7.975 5.853 1.00 94.62 124 TYR A N 1
ATOM 994 C CA . TYR A 1 124 ? -9.917 -7.758 4.799 1.00 94.62 124 TYR A CA 1
ATOM 995 C C . TYR A 1 124 ? -10.021 -8.879 3.775 1.00 94.62 124 TYR A C 1
ATOM 997 O O . TYR A 1 124 ? -10.123 -10.043 4.156 1.00 94.62 124 TYR A O 1
ATOM 1005 N N . TRP A 1 125 ? -9.941 -8.538 2.493 1.00 93.12 125 TRP A N 1
ATOM 1006 C CA . TRP A 1 125 ? -9.710 -9.516 1.436 1.00 93.12 125 TRP A CA 1
ATOM 1007 C C . TRP A 1 125 ? -9.026 -8.870 0.234 1.00 93.12 125 TRP A C 1
ATOM 1009 O O . TRP A 1 125 ? -9.166 -7.674 -0.037 1.00 93.12 125 TRP A O 1
ATOM 1019 N N . ALA A 1 126 ? -8.298 -9.690 -0.510 1.00 92.12 126 ALA A N 1
ATOM 1020 C CA . ALA A 1 126 ? -7.808 -9.374 -1.837 1.00 92.12 126 ALA A CA 1
ATOM 1021 C C . ALA A 1 126 ? -8.732 -10.018 -2.873 1.00 92.12 126 ALA A C 1
ATOM 1023 O O . ALA A 1 126 ? -9.105 -11.181 -2.737 1.00 92.12 126 ALA A O 1
ATOM 1024 N N . ALA A 1 127 ? -9.122 -9.264 -3.895 1.00 89.50 127 ALA A N 1
ATOM 1025 C CA . ALA A 1 127 ? -9.897 -9.800 -5.006 1.00 89.50 127 ALA A CA 1
ATOM 1026 C C . ALA A 1 127 ? -9.485 -9.128 -6.309 1.00 89.50 127 ALA A C 1
ATOM 1028 O O . ALA A 1 127 ? -9.128 -7.948 -6.319 1.00 89.50 127 ALA A O 1
ATOM 1029 N N . SER A 1 128 ? -9.591 -9.870 -7.411 1.00 86.75 128 SER A N 1
ATOM 1030 C CA . SER A 1 128 ? -9.522 -9.243 -8.724 1.00 86.75 128 SER A CA 1
ATOM 1031 C C . SER A 1 128 ? -10.756 -8.367 -8.924 1.00 86.75 128 SER A C 1
ATOM 1033 O O . SER A 1 128 ? -11.871 -8.836 -8.665 1.00 86.75 128 SER A O 1
ATOM 1035 N N . PRO A 1 129 ? -10.613 -7.122 -9.413 1.00 78.12 129 PRO A N 1
ATOM 1036 C CA . PRO A 1 129 ? -11.761 -6.282 -9.736 1.00 78.12 129 PRO A CA 1
ATOM 1037 C C . PRO A 1 129 ? -12.609 -6.869 -10.875 1.00 78.12 129 PRO A C 1
ATOM 1039 O O . PRO A 1 129 ? -13.726 -6.416 -11.101 1.00 78.12 129 PRO A O 1
ATOM 1042 N N . ARG A 1 130 ? -12.096 -7.883 -11.588 1.00 77.25 130 ARG A N 1
ATOM 1043 C CA . ARG A 1 130 ? -12.837 -8.652 -12.597 1.00 77.25 130 ARG A CA 1
ATOM 1044 C C . ARG A 1 130 ? -13.581 -9.853 -12.015 1.00 77.25 130 ARG A C 1
ATOM 1046 O O . ARG A 1 130 ? -14.382 -10.457 -12.721 1.00 77.25 130 ARG A O 1
ATOM 1053 N N . SER A 1 131 ? -13.301 -10.234 -10.769 1.00 71.62 131 SER A N 1
ATOM 1054 C CA . SER A 1 131 ? -13.989 -11.349 -10.124 1.00 71.62 131 SER A CA 1
ATOM 1055 C C . SER A 1 131 ? -15.394 -10.931 -9.687 1.00 71.62 131 SER A C 1
ATOM 1057 O O . SER A 1 131 ? -15.584 -9.876 -9.087 1.00 71.62 131 SER A O 1
ATOM 1059 N N . GLU A 1 132 ? -16.388 -11.780 -9.955 1.00 59.69 132 GLU A N 1
ATOM 1060 C CA . GLU A 1 132 ? -17.761 -11.609 -9.447 1.00 59.69 132 GLU A CA 1
ATOM 1061 C C . GLU A 1 132 ? -17.870 -11.922 -7.941 1.00 59.69 132 GLU A C 1
ATOM 1063 O O . GLU A 1 132 ? -18.944 -11.830 -7.340 1.00 59.69 132 GLU A O 1
ATOM 1068 N N . THR A 1 133 ? -16.753 -12.299 -7.312 1.00 56.81 133 THR A N 1
ATOM 1069 C CA . THR A 1 133 ? -16.660 -12.645 -5.899 1.00 56.81 133 THR A CA 1
ATOM 1070 C C . THR A 1 133 ? -16.821 -11.390 -5.045 1.00 56.81 133 THR A C 1
ATOM 1072 O O . THR A 1 133 ? -15.861 -10.700 -4.705 1.00 56.81 133 THR A O 1
ATOM 1075 N N . SER A 1 134 ? -18.060 -11.090 -4.669 1.00 57.28 134 SER A N 1
ATOM 1076 C CA . SER A 1 134 ? -18.345 -10.119 -3.616 1.00 57.28 134 SER A CA 1
ATOM 1077 C C . SER A 1 134 ? -18.190 -10.791 -2.252 1.00 57.28 134 SER A C 1
ATOM 1079 O O . SER A 1 134 ? -18.809 -11.817 -1.973 1.00 57.28 134 SER A O 1
ATOM 1081 N N . PHE A 1 135 ? -17.363 -10.217 -1.378 1.00 58.47 135 PHE A N 1
ATOM 1082 C CA . PHE A 1 135 ? -17.473 -10.525 0.044 1.00 58.47 135 PHE A CA 1
ATOM 1083 C C . PHE A 1 135 ? -18.712 -9.802 0.576 1.00 58.47 135 PHE A C 1
ATOM 1085 O O . PHE A 1 135 ? -18.823 -8.586 0.393 1.00 58.47 135 PHE A O 1
ATOM 1092 N N . PRO A 1 136 ? -19.654 -10.496 1.235 1.00 60.88 136 PRO A N 1
ATOM 1093 C CA . PRO A 1 136 ? -20.764 -9.812 1.871 1.00 60.88 136 PRO A CA 1
ATOM 1094 C C . PRO A 1 136 ? -20.220 -8.832 2.918 1.00 60.88 136 PRO A C 1
ATOM 1096 O O . PRO A 1 136 ? -19.463 -9.219 3.821 1.00 60.88 136 PRO A O 1
ATOM 1099 N N . ILE A 1 137 ? -20.633 -7.563 2.801 1.00 65.94 137 ILE A N 1
ATOM 1100 C CA . ILE A 1 137 ? -20.347 -6.466 3.745 1.00 65.94 137 ILE A CA 1
ATOM 1101 C C . ILE A 1 137 ? -21.198 -6.657 5.012 1.00 65.94 137 ILE A C 1
ATOM 1103 O O . ILE A 1 137 ? -21.965 -5.797 5.428 1.00 65.94 137 ILE A O 1
ATOM 1107 N N . ASP A 1 138 ? -21.126 -7.842 5.607 1.00 71.50 138 ASP A N 1
ATOM 1108 C CA . ASP A 1 138 ? -21.662 -8.076 6.938 1.00 71.50 138 ASP A CA 1
ATOM 1109 C C . ASP A 1 138 ? -20.601 -7.660 7.960 1.00 71.50 138 ASP A C 1
ATOM 1111 O O . ASP A 1 138 ? -19.565 -8.309 8.084 1.00 71.50 138 ASP A O 1
ATOM 1115 N N . VAL A 1 139 ? -20.830 -6.558 8.667 1.00 71.62 139 VAL A N 1
ATOM 1116 C CA . VAL A 1 139 ? -19.895 -6.025 9.670 1.00 71.62 139 VAL A CA 1
ATOM 1117 C C . VAL A 1 139 ? -19.968 -6.740 11.024 1.00 71.62 139 VAL A C 1
ATOM 1119 O O . VAL A 1 139 ? -19.190 -6.415 11.927 1.00 71.62 139 VAL A O 1
ATOM 1122 N N . SER A 1 140 ? -20.897 -7.690 11.188 1.00 73.62 140 SER A N 1
ATOM 1123 C CA . SER A 1 140 ? -21.054 -8.457 12.427 1.00 73.62 140 SER A CA 1
ATOM 1124 C C . SER A 1 140 ? -19.980 -9.536 12.599 1.00 73.62 140 SER A C 1
ATOM 1126 O O . SER A 1 140 ? -19.604 -9.846 13.731 1.00 73.62 140 SER A O 1
ATOM 1128 N N . GLU A 1 141 ? -19.417 -10.035 11.497 1.00 80.44 141 GLU A N 1
ATOM 1129 C CA . GLU A 1 141 ? -18.383 -11.068 11.499 1.00 80.44 141 GLU A CA 1
ATOM 1130 C C . GLU A 1 141 ? -16.989 -10.491 11.230 1.00 80.44 141 GLU A C 1
ATOM 1132 O O . GLU A 1 141 ? -16.782 -9.691 10.315 1.00 80.44 141 GLU A O 1
ATOM 1137 N N . PHE A 1 142 ? -16.013 -10.936 12.021 1.00 88.12 142 PHE A N 1
ATOM 1138 C CA . PHE A 1 142 ? -14.599 -10.677 11.769 1.00 88.12 142 PHE A CA 1
ATOM 1139 C C . PHE A 1 142 ? -14.049 -11.687 10.757 1.00 88.12 142 PHE A C 1
ATOM 1141 O O . PHE A 1 142 ? -14.261 -12.888 10.918 1.00 88.12 142 PHE A O 1
ATOM 1148 N N . GLY A 1 143 ? -13.313 -11.222 9.746 1.00 91.06 143 GLY A N 1
ATOM 1149 C CA . GLY A 1 143 ? -12.715 -12.110 8.747 1.00 91.06 143 GLY A CA 1
ATOM 1150 C C . GLY A 1 143 ? -11.543 -11.484 8.002 1.00 91.06 143 GLY A C 1
ATOM 1151 O O . GLY A 1 143 ? -11.703 -10.485 7.306 1.00 91.06 143 GLY A O 1
ATOM 1152 N N . ILE A 1 144 ? -10.362 -12.089 8.116 1.00 92.19 144 ILE A N 1
ATOM 1153 C CA . ILE A 1 144 ? -9.142 -11.641 7.438 1.00 92.19 144 ILE A CA 1
ATOM 1154 C C . ILE A 1 144 ? -8.752 -12.701 6.418 1.00 92.19 144 ILE A C 1
ATOM 1156 O O . ILE A 1 144 ? -8.347 -13.798 6.793 1.00 92.19 144 ILE A O 1
ATOM 1160 N N . GLY A 1 145 ? -8.910 -12.368 5.141 1.00 89.81 145 GLY A N 1
ATOM 1161 C CA . GLY A 1 145 ? -8.435 -13.181 4.032 1.00 89.81 145 GLY A CA 1
ATOM 1162 C C . GLY A 1 145 ? -6.912 -13.182 3.918 1.00 89.81 145 GLY A C 1
ATOM 1163 O O . GLY A 1 145 ? -6.209 -12.368 4.533 1.00 89.81 145 GLY A O 1
ATOM 1164 N N . ASP A 1 146 ? -6.420 -14.099 3.094 1.00 89.75 146 ASP A N 1
ATOM 1165 C CA . ASP A 1 146 ? -4.996 -14.245 2.830 1.00 89.75 146 ASP A CA 1
ATOM 1166 C C . ASP A 1 146 ? -4.428 -13.043 2.065 1.00 89.75 146 ASP A C 1
ATOM 1168 O O . ASP A 1 146 ? -5.126 -12.319 1.349 1.00 89.75 146 ASP A O 1
ATOM 1172 N N . GLU A 1 147 ? -3.132 -12.814 2.256 1.00 90.75 147 GLU A N 1
ATOM 1173 C CA . GLU A 1 147 ? -2.384 -11.859 1.446 1.00 90.75 147 GLU A CA 1
ATOM 1174 C C . GLU A 1 147 ? -2.153 -12.472 0.056 1.00 90.75 147 GLU A C 1
ATOM 1176 O O . GLU A 1 147 ? -1.735 -13.629 -0.014 1.00 90.75 147 GLU A O 1
ATOM 1181 N N . PRO A 1 148 ? -2.428 -11.737 -1.036 1.00 91.88 148 PRO A N 1
ATOM 1182 C CA . PRO A 1 148 ? -2.215 -12.245 -2.387 1.00 91.88 148 PRO A CA 1
ATOM 1183 C C . PRO A 1 148 ? -0.729 -12.504 -2.640 1.00 91.88 148 PRO A C 1
ATOM 1185 O O . PRO A 1 148 ? 0.143 -11.865 -2.035 1.00 91.88 148 PRO A O 1
ATOM 1188 N N . ASN A 1 149 ? -0.440 -13.410 -3.573 1.00 92.19 149 ASN A N 1
ATOM 1189 C CA . ASN A 1 149 ? 0.932 -13.628 -4.012 1.00 92.19 149 ASN A CA 1
ATOM 1190 C C . ASN A 1 149 ? 1.465 -12.374 -4.718 1.00 92.19 149 ASN A C 1
ATOM 1192 O O . ASN A 1 149 ? 0.712 -11.611 -5.319 1.00 92.19 149 ASN A O 1
ATOM 1196 N N . GLU A 1 150 ? 2.783 -12.168 -4.676 1.00 93.06 150 GLU A N 1
ATOM 1197 C CA . GLU A 1 150 ? 3.417 -11.014 -5.330 1.00 93.06 150 GLU A CA 1
ATOM 1198 C C . GLU A 1 150 ? 3.095 -10.950 -6.832 1.00 93.06 150 GLU A C 1
ATOM 1200 O O . GLU A 1 150 ? 2.766 -9.884 -7.346 1.00 93.06 150 GLU A O 1
ATOM 1205 N N . GLU A 1 151 ? 3.092 -12.104 -7.502 1.00 91.75 151 GLU A N 1
ATOM 1206 C CA . GLU A 1 151 ? 2.764 -12.247 -8.926 1.00 91.75 151 GLU A CA 1
ATOM 1207 C C . GLU A 1 151 ? 1.304 -11.887 -9.255 1.00 91.75 151 GLU A C 1
ATOM 1209 O O . GLU A 1 151 ? 0.969 -11.666 -10.411 1.00 91.75 151 GLU A O 1
ATOM 1214 N N . GLU A 1 152 ? 0.416 -11.809 -8.263 1.00 90.62 152 GLU A N 1
ATOM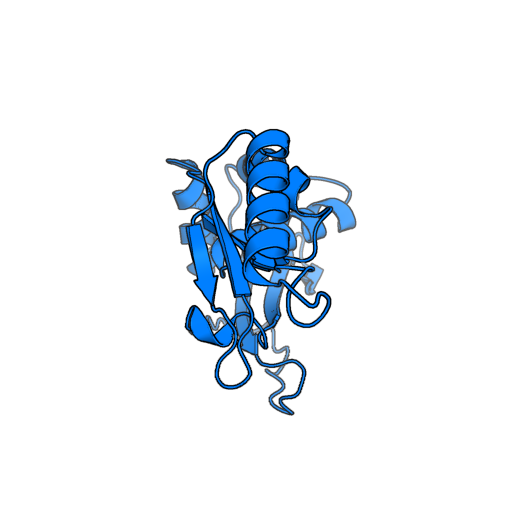 1215 C CA . GLU A 1 152 ? -1.008 -11.506 -8.459 1.00 90.62 152 GLU A CA 1
ATOM 1216 C C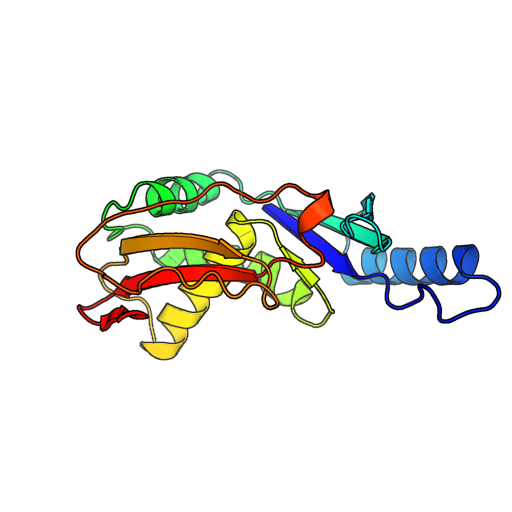 . GLU A 1 152 ? -1.322 -10.016 -8.254 1.00 90.62 152 GLU A C 1
ATOM 1218 O O . GLU A 1 152 ? -2.404 -9.553 -8.621 1.00 90.62 152 GLU A O 1
ATOM 1223 N N . LEU A 1 153 ? -0.392 -9.235 -7.688 1.00 93.06 153 LEU A N 1
ATOM 1224 C CA . LEU A 1 153 ? -0.644 -7.845 -7.287 1.00 93.06 153 LEU A CA 1
ATOM 1225 C C . LEU A 1 153 ? -1.023 -6.926 -8.458 1.00 93.06 153 LEU A C 1
ATOM 1227 O O . LEU A 1 153 ? -1.657 -5.892 -8.244 1.00 93.06 153 LEU A O 1
ATOM 1231 N N . GLY A 1 154 ? -0.680 -7.282 -9.695 1.00 90.88 154 GLY A N 1
ATOM 1232 C CA . GLY A 1 154 ? -1.066 -6.546 -10.895 1.00 90.88 154 GLY A CA 1
ATOM 1233 C C . GLY A 1 154 ? -2.577 -6.510 -11.137 1.00 90.88 154 GLY A C 1
ATOM 1234 O O . GLY A 1 154 ? -3.092 -5.470 -11.567 1.00 90.88 154 GLY A O 1
ATOM 1235 N N . ASP A 1 155 ? -3.284 -7.590 -10.791 1.00 89.56 155 ASP A N 1
ATOM 1236 C CA . ASP A 1 155 ? -4.727 -7.763 -11.017 1.00 89.56 155 ASP A CA 1
ATOM 1237 C C . ASP A 1 155 ? -5.541 -7.803 -9.715 1.00 89.56 155 ASP A C 1
ATOM 1239 O O . ASP A 1 155 ? -6.711 -8.158 -9.737 1.00 89.56 155 ASP A O 1
ATOM 1243 N N . VAL A 1 156 ? -4.964 -7.432 -8.570 1.00 90.69 156 VAL A N 1
ATOM 1244 C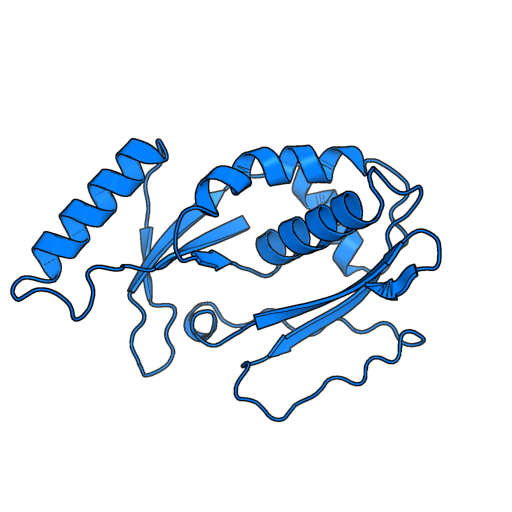 CA . VAL A 1 156 ? -5.651 -7.480 -7.270 1.00 90.69 156 VAL A CA 1
ATOM 1245 C C . VAL A 1 156 ? -5.940 -6.085 -6.719 1.00 90.69 156 VAL A C 1
ATOM 1247 O O . VAL A 1 156 ? -5.127 -5.165 -6.800 1.00 90.69 156 VAL A O 1
ATOM 1250 N N . VAL A 1 157 ? -7.106 -5.952 -6.086 1.00 91.31 157 VAL A N 1
ATOM 1251 C CA . VAL A 1 157 ? -7.472 -4.831 -5.219 1.00 91.31 157 VAL A CA 1
ATOM 1252 C C . VAL A 1 157 ? -7.576 -5.326 -3.779 1.00 91.31 157 VAL A C 1
ATOM 1254 O O . VAL A 1 157 ? -8.162 -6.375 -3.499 1.00 91.31 157 VAL A O 1
ATOM 1257 N N . HIS A 1 158 ? -7.017 -4.548 -2.856 1.00 94.69 158 HIS A N 1
ATOM 1258 C CA . HIS A 1 158 ? -7.172 -4.766 -1.425 1.00 94.69 158 HIS A CA 1
ATOM 1259 C C . HIS A 1 158 ? -8.425 -4.070 -0.914 1.00 94.69 158 HIS A C 1
ATOM 1261 O O . HIS A 1 158 ? -8.583 -2.862 -1.084 1.00 94.69 158 HIS A O 1
ATOM 1267 N N . ASN A 1 159 ? -9.280 -4.830 -0.246 1.00 93.62 159 ASN A N 1
ATOM 1268 C CA . ASN A 1 159 ? -10.528 -4.346 0.311 1.00 93.62 159 ASN A CA 1
ATOM 1269 C C . ASN A 1 159 ? -10.474 -4.439 1.831 1.00 93.62 159 ASN A C 1
ATOM 1271 O O . ASN A 1 159 ? -9.979 -5.422 2.391 1.00 93.62 159 ASN A O 1
ATOM 1275 N N . PHE A 1 160 ? -11.001 -3.413 2.487 1.00 95.00 160 PHE A N 1
ATOM 1276 C CA . PHE A 1 160 ? -11.044 -3.301 3.935 1.00 95.00 160 PHE A CA 1
ATOM 1277 C C . PHE A 1 160 ? -12.444 -2.870 4.349 1.00 95.00 160 PHE A C 1
ATOM 1279 O O . PHE A 1 160 ? -13.033 -2.019 3.696 1.00 95.00 160 PHE A O 1
ATOM 1286 N N . VAL A 1 161 ? -12.947 -3.443 5.439 1.00 94.88 161 VAL A N 1
ATOM 1287 C CA . VAL A 1 161 ? -14.111 -2.922 6.161 1.00 94.88 161 VAL A CA 1
ATOM 1288 C C . VAL A 1 161 ? -13.611 -2.431 7.503 1.00 94.88 161 VAL A C 1
ATOM 1290 O O . VAL A 1 161 ? -13.172 -3.233 8.339 1.00 94.88 161 VAL A O 1
ATOM 1293 N N . ILE A 1 162 ? -13.649 -1.119 7.697 1.00 95.94 162 ILE A N 1
ATOM 1294 C CA . ILE A 1 162 ? -13.063 -0.448 8.854 1.00 95.94 162 ILE A CA 1
ATOM 1295 C C . ILE A 1 162 ? -14.176 0.223 9.644 1.00 95.94 162 ILE A C 1
ATOM 1297 O O . ILE A 1 162 ? -15.003 0.941 9.095 1.00 95.94 162 ILE A O 1
ATOM 1301 N N . VAL A 1 163 ? 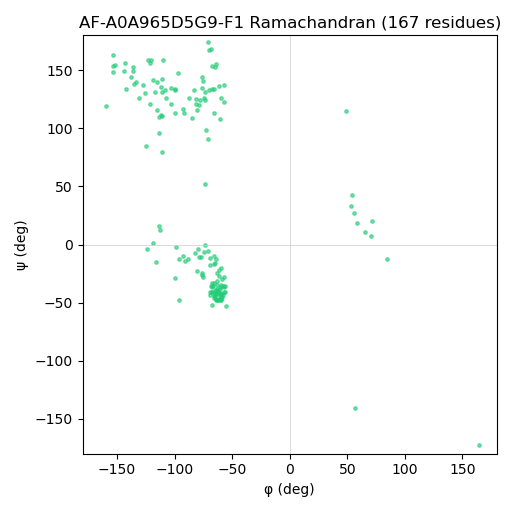-14.188 0.012 10.958 1.00 95.56 163 VAL A N 1
ATOM 1302 C CA . VAL A 1 163 ?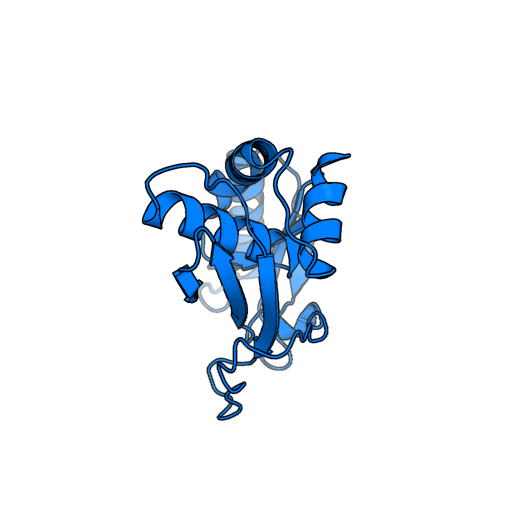 -15.108 0.706 11.860 1.00 95.56 163 VAL A CA 1
ATOM 1303 C C . VAL A 1 163 ? -14.340 1.735 12.676 1.00 95.56 163 VAL A C 1
ATOM 1305 O O . VAL A 1 163 ? -13.370 1.393 13.353 1.00 95.56 163 VAL A O 1
ATOM 1308 N N . ALA A 1 164 ? -14.800 2.984 12.642 1.00 96.19 164 ALA A N 1
ATOM 1309 C CA . ALA A 1 164 ? -14.280 4.083 13.450 1.00 96.19 164 ALA A CA 1
ATOM 1310 C C . ALA A 1 164 ? -15.435 4.991 13.900 1.00 96.19 164 ALA A C 1
ATOM 1312 O O . ALA A 1 164 ? -16.306 5.320 13.103 1.00 96.19 164 ALA A O 1
ATOM 1313 N N . GLU A 1 165 ? -15.483 5.372 15.182 1.00 90.00 165 GLU A N 1
ATOM 1314 C CA . GLU A 1 165 ? -16.560 6.216 15.757 1.00 90.00 165 GLU A CA 1
ATOM 1315 C C . GLU A 1 165 ? -17.998 5.698 15.502 1.00 90.00 165 GLU A C 1
ATOM 1317 O O . GLU A 1 165 ? -18.943 6.474 15.376 1.00 90.00 165 GLU A O 1
ATOM 1322 N N . ASN A 1 166 ? -18.188 4.373 15.449 1.00 86.94 166 ASN A N 1
ATOM 1323 C CA . ASN A 1 166 ? -19.447 3.702 15.069 1.00 86.94 166 ASN A CA 1
ATOM 1324 C C . ASN A 1 166 ? -19.887 3.917 13.607 1.00 86.94 166 ASN A C 1
ATOM 1326 O O . ASN A 1 166 ? -21.002 3.542 13.243 1.00 86.94 166 ASN A O 1
ATOM 1330 N N . LEU A 1 167 ? -19.020 4.478 12.765 1.00 93.31 167 LEU A N 1
ATOM 1331 C CA . LEU A 1 167 ? -19.186 4.544 11.317 1.00 93.31 167 LEU A CA 1
ATOM 1332 C C . LEU A 1 167 ? -18.418 3.397 10.659 1.00 93.31 167 LEU A C 1
ATOM 1334 O O . LEU A 1 167 ? -17.389 2.958 11.172 1.00 93.31 167 LEU A O 1
ATOM 1338 N N . THR A 1 168 ? -18.946 2.900 9.542 1.00 93.94 168 THR A N 1
ATOM 1339 C CA . THR A 1 168 ? -18.318 1.856 8.721 1.00 93.94 168 THR A CA 1
ATOM 1340 C C . THR A 1 168 ? -17.825 2.478 7.424 1.00 93.94 168 THR A C 1
ATOM 1342 O O . THR A 1 168 ? -18.578 3.214 6.785 1.00 93.94 168 THR A O 1
ATOM 1345 N N . PHE A 1 169 ? -16.590 2.147 7.068 1.00 91.94 169 PHE A N 1
ATOM 1346 C CA . PHE A 1 169 ? -15.878 2.550 5.862 1.00 91.94 169 PHE A CA 1
ATOM 1347 C C . PHE A 1 169 ? -15.492 1.313 5.055 1.00 91.94 169 PHE A C 1
ATOM 1349 O O . PHE A 1 169 ? -15.156 0.284 5.698 1.00 91.94 169 PHE A O 1
#

Sequence (169 aa):
MRIYLIDETYDRYDDEAEASRRYKSRLEAELSMELEERNIGAGADLPSFLAQIDVGPLLAVVTLFFLGTPINENLDAWPKIFSKFKNFLKYPIRTDRTAAAIIAIQRVFEELGGLPRSVVLKKYWAASPRSETSFPIDVSEFGIGDEPNEEELGDVVHNFVIVAENLTF

Foldseek 3Di:
DKKWFWQPLPPPDPCSVVSSVVVQVVVCVVLVHHWDWDFQADPPTTITTIDDDDLDPLVVVLVVQLVQDKDQPPLVSLVVSVVSVVVSVVGDMFDWPSNLVSVVSVVVQVVVVHRFRIKGWQEKDKDFPPDPDDDPPPSVHRYYYDIDDSNNRVRIDIDTWMATPNDTD

Nearest PDB structures (foldseek):
  6qm9-assembly1_A  TM=3.271E-01  e=5.158E-01  Fusarium vanettenii 77-13-4
  6qmb-assembly1_A  TM=4.461E-01  e=2.736E+00  Fusarium vanettenii 77-13-4
  4wit-assembly1_A  TM=2.941E-01  e=2.155E+00  Fusarium vanettenii 77-13-4
  6qma-assembly1_A  TM=3.209E-01  e=6.300E+00  Fusarium vanettenii 77-13-4

Radius of gyration: 17.28 Å; Cα contacts (8 Å, |Δi|>4): 264; chains: 1; bounding box: 39×30×51 Å